Protein AF-T1BWV3-F1 (afdb_monomer_lite)

Secondary structure (DSSP, 8-state):
--HHHHHHHHHHHHHHHSHHHHHHHHHHHHHHHHHHHHHHTTTTT-HHHHHHHHHHHHHHHHHHHHHHHHHTT-HHHHHHHHHHHHHHHHHHHHHHH-TTHHHHHHTT-PPPHHHHHHHHT-

Structure (mmCIF, N/CA/C/O backbone):
data_AF-T1BWV3-F1
#
_entry.id   AF-T1BWV3-F1
#
loop_
_atom_site.group_PDB
_atom_site.id
_atom_site.type_symbol
_atom_site.label_atom_id
_atom_site.label_alt_id
_atom_site.label_comp_id
_atom_site.label_asym_id
_atom_site.label_entity_id
_atom_site.label_seq_id
_atom_site.pdbx_PDB_ins_code
_atom_site.Cartn_x
_atom_site.Cartn_y
_atom_site.Cartn_z
_atom_site.occupancy
_atom_site.B_iso_or_equiv
_atom_site.auth_seq_id
_atom_site.auth_comp_id
_atom_site.auth_asym_id
_atom_site.auth_atom_id
_atom_site.pdbx_PDB_model_num
ATOM 1 N N . MET A 1 1 ? 8.377 -16.219 -21.908 1.00 62.19 1 MET A N 1
ATOM 2 C CA . MET A 1 1 ? 8.623 -14.822 -21.504 1.00 62.19 1 MET A CA 1
ATOM 3 C C . MET A 1 1 ? 9.710 -14.865 -20.452 1.00 62.19 1 MET A C 1
ATOM 5 O O . MET A 1 1 ? 9.586 -15.665 -19.535 1.00 62.19 1 MET A O 1
ATOM 9 N N . ASP A 1 2 ? 10.791 -14.114 -20.633 1.00 86.06 2 ASP A N 1
ATOM 10 C CA . ASP A 1 2 ? 11.863 -14.039 -19.638 1.00 86.06 2 ASP A CA 1
ATOM 11 C C . ASP A 1 2 ? 11.580 -12.841 -18.725 1.00 86.06 2 ASP A C 1
ATOM 13 O O . ASP A 1 2 ? 11.846 -11.695 -19.093 1.00 86.06 2 ASP A O 1
ATOM 17 N N . LEU A 1 3 ? 10.951 -13.114 -17.578 1.00 85.50 3 LEU A N 1
ATOM 18 C CA . LEU A 1 3 ? 10.535 -12.090 -16.611 1.00 85.50 3 LEU A CA 1
ATOM 19 C C . LEU A 1 3 ? 11.737 -11.282 -16.108 1.00 85.50 3 LEU A C 1
ATOM 21 O O . LEU A 1 3 ? 11.653 -10.068 -15.942 1.00 85.50 3 LEU A O 1
ATOM 25 N N . TRP A 1 4 ? 12.885 -11.944 -15.936 1.00 88.81 4 TRP A N 1
ATOM 26 C CA . TRP A 1 4 ? 14.106 -11.297 -15.474 1.00 88.81 4 TRP A CA 1
ATOM 27 C C . TRP A 1 4 ? 14.630 -10.287 -16.493 1.00 88.81 4 TRP A C 1
ATOM 29 O O . TRP A 1 4 ? 15.019 -9.174 -16.129 1.00 88.81 4 TRP A O 1
ATOM 39 N N . LYS A 1 5 ? 14.582 -10.642 -17.782 1.00 93.88 5 LYS A N 1
ATOM 40 C CA . LYS A 1 5 ? 14.917 -9.710 -18.860 1.00 93.88 5 LYS A CA 1
ATOM 41 C C . LYS A 1 5 ? 13.958 -8.518 -18.898 1.00 93.88 5 LYS A C 1
ATOM 43 O O . LYS A 1 5 ? 14.429 -7.387 -18.921 1.00 93.88 5 LYS A O 1
ATOM 48 N N . ALA A 1 6 ? 12.644 -8.757 -18.845 1.00 94.38 6 ALA A N 1
ATOM 49 C CA . ALA A 1 6 ? 11.644 -7.684 -18.869 1.00 94.38 6 ALA A CA 1
ATOM 50 C C . ALA A 1 6 ? 11.864 -6.669 -17.735 1.00 94.38 6 ALA A C 1
ATOM 52 O O . ALA A 1 6 ? 11.947 -5.466 -17.985 1.00 94.38 6 ALA A O 1
ATOM 53 N N . ARG A 1 7 ? 12.076 -7.164 -16.510 1.00 95.62 7 ARG A N 1
ATOM 54 C CA . ARG A 1 7 ? 12.388 -6.333 -15.344 1.00 95.62 7 ARG A CA 1
ATOM 55 C C . ARG A 1 7 ? 13.685 -5.554 -15.510 1.00 95.62 7 ARG A C 1
ATOM 57 O O . ARG A 1 7 ? 13.727 -4.369 -15.185 1.00 95.62 7 ARG A O 1
ATOM 64 N N . THR A 1 8 ? 14.740 -6.207 -15.992 1.00 95.94 8 THR A N 1
ATOM 65 C CA . THR A 1 8 ? 16.050 -5.568 -16.184 1.00 95.94 8 THR A CA 1
ATOM 66 C C . THR A 1 8 ? 15.950 -4.422 -17.189 1.00 95.94 8 THR A C 1
ATOM 68 O O . THR A 1 8 ? 16.403 -3.313 -16.900 1.00 95.94 8 THR A O 1
ATOM 71 N N . ASP A 1 9 ? 15.289 -4.658 -18.324 1.00 96.12 9 ASP A N 1
ATOM 72 C CA . ASP A 1 9 ? 15.082 -3.652 -19.367 1.00 96.12 9 ASP A CA 1
ATOM 73 C C . ASP A 1 9 ? 14.227 -2.483 -18.838 1.00 96.12 9 ASP A C 1
ATOM 75 O O . ASP A 1 9 ? 14.571 -1.316 -19.044 1.00 96.12 9 ASP A O 1
ATOM 79 N N . ALA A 1 10 ? 13.158 -2.774 -18.085 1.00 95.31 10 ALA A N 1
ATOM 80 C CA . ALA A 1 10 ? 12.299 -1.759 -17.476 1.00 95.31 10 ALA A CA 1
ATOM 81 C C . ALA A 1 10 ? 13.048 -0.892 -16.451 1.00 95.31 10 ALA A C 1
ATOM 83 O O . ALA A 1 10 ? 12.953 0.334 -16.499 1.00 95.31 10 ALA A O 1
ATOM 84 N N . ILE A 1 11 ? 13.829 -1.497 -15.550 1.00 94.94 11 ILE A N 1
ATOM 85 C CA . ILE A 1 11 ? 14.636 -0.766 -14.560 1.00 94.94 11 ILE A CA 1
ATOM 86 C C . ILE A 1 11 ? 15.709 0.081 -15.255 1.00 94.94 11 ILE A C 1
ATOM 88 O O . ILE A 1 11 ? 15.900 1.247 -14.901 1.00 94.94 11 ILE A O 1
ATOM 92 N N . SER A 1 12 ? 16.385 -0.465 -16.271 1.00 96.44 12 SER A N 1
ATOM 93 C CA . SER A 1 12 ? 17.388 0.283 -17.033 1.00 96.44 12 SER A CA 1
ATOM 94 C C . SER A 1 12 ? 16.765 1.490 -17.734 1.00 96.44 12 SER A C 1
ATOM 96 O O . SER A 1 12 ? 17.329 2.578 -17.691 1.00 96.44 12 SER A O 1
ATOM 98 N N . TYR A 1 13 ? 15.586 1.327 -18.337 1.00 96.75 13 TYR A N 1
ATOM 99 C CA . TYR A 1 13 ? 14.862 2.432 -18.958 1.00 96.75 13 TYR A CA 1
ATOM 100 C C . TYR A 1 13 ? 14.443 3.485 -17.926 1.00 96.75 13 TYR A C 1
ATOM 102 O O . TYR A 1 13 ? 14.706 4.672 -18.106 1.00 96.75 13 TYR A O 1
ATOM 110 N N . LEU A 1 14 ? 13.822 3.065 -16.820 1.00 96.06 14 LEU A N 1
ATOM 111 C CA . LEU A 1 14 ? 13.312 3.978 -15.797 1.00 96.06 14 LEU A CA 1
ATOM 112 C C . LEU A 1 14 ? 14.427 4.775 -15.114 1.00 96.06 14 LEU A C 1
ATOM 114 O O . LEU A 1 14 ? 14.257 5.966 -14.868 1.00 96.06 14 LEU A O 1
ATOM 118 N N . SER A 1 15 ? 15.568 4.145 -14.840 1.00 93.25 15 SER A N 1
ATOM 119 C CA . SER A 1 15 ? 16.701 4.806 -14.182 1.00 93.25 15 SER A CA 1
ATOM 120 C C . SER A 1 15 ? 17.388 5.858 -15.058 1.00 93.25 15 SER A C 1
ATOM 122 O O . SER A 1 15 ? 17.955 6.803 -14.517 1.00 93.25 15 SER A O 1
ATOM 124 N N . VAL A 1 16 ? 17.306 5.740 -16.387 1.00 95.94 16 VAL A N 1
ATOM 125 C CA . VAL A 1 16 ? 17.878 6.718 -17.328 1.00 95.94 16 VAL A CA 1
ATOM 126 C C . VAL A 1 16 ? 16.847 7.777 -17.718 1.00 95.94 16 VAL A C 1
ATOM 128 O O . VAL A 1 16 ? 17.089 8.972 -17.574 1.00 95.94 16 VAL A O 1
ATOM 131 N N . GLU A 1 17 ? 15.671 7.351 -18.172 1.00 97.62 17 GLU A N 1
ATOM 132 C CA . GLU A 1 17 ? 14.685 8.229 -18.816 1.00 97.62 17 GLU A CA 1
ATOM 133 C C . GLU A 1 17 ? 13.683 8.842 -17.828 1.00 97.62 17 GLU A C 1
ATOM 135 O O . GLU A 1 17 ? 13.010 9.832 -18.136 1.00 97.62 17 GLU A O 1
ATOM 140 N N . ARG A 1 18 ? 13.530 8.235 -16.642 1.00 96.50 18 ARG A N 1
ATOM 141 C CA . ARG A 1 18 ? 12.486 8.564 -15.654 1.00 96.50 18 ARG A CA 1
ATOM 142 C C . ARG A 1 18 ? 13.007 8.589 -14.211 1.00 96.50 18 ARG A C 1
ATOM 144 O O . ARG A 1 18 ? 12.245 8.348 -13.275 1.00 96.50 18 ARG A O 1
ATOM 151 N N . ALA A 1 19 ? 14.287 8.913 -14.016 1.00 94.81 19 ALA A N 1
ATOM 152 C CA . ALA A 1 19 ? 14.948 8.878 -12.707 1.00 94.81 19 ALA A CA 1
ATOM 153 C C . ALA A 1 19 ? 14.212 9.696 -11.630 1.00 94.81 19 ALA A C 1
ATOM 155 O O . ALA A 1 19 ? 14.084 9.262 -10.488 1.00 94.81 19 ALA A O 1
ATOM 156 N N . VAL A 1 20 ? 13.675 10.864 -12.003 1.00 96.88 20 VAL A N 1
ATOM 157 C CA . VAL A 1 20 ? 12.902 11.721 -11.090 1.00 96.88 20 VAL A CA 1
ATOM 158 C C . VAL A 1 20 ? 11.618 11.023 -10.639 1.00 96.88 20 VAL A C 1
ATOM 160 O O . VAL A 1 20 ? 11.296 11.042 -9.457 1.00 96.88 20 VAL A O 1
ATOM 163 N N . GLN A 1 21 ? 10.893 10.377 -11.554 1.00 95.19 21 GLN A N 1
ATOM 164 C CA . GLN A 1 21 ? 9.667 9.648 -11.231 1.00 95.19 21 GLN A CA 1
ATOM 165 C C . GLN A 1 21 ? 9.951 8.429 -10.348 1.00 95.19 21 GLN A C 1
ATOM 167 O O . GLN A 1 21 ? 9.185 8.166 -9.424 1.00 95.19 21 GLN A O 1
ATOM 172 N N . VAL A 1 22 ? 11.057 7.717 -10.599 1.00 94.31 22 VAL A N 1
ATOM 173 C CA . VAL A 1 22 ? 11.514 6.619 -9.730 1.00 94.31 22 VAL A CA 1
ATOM 174 C C . VAL A 1 22 ? 11.774 7.142 -8.324 1.00 94.31 22 VAL A C 1
ATOM 176 O O . VAL A 1 22 ? 11.240 6.591 -7.366 1.00 94.31 22 VAL A O 1
ATOM 179 N N . LYS A 1 23 ? 12.509 8.252 -8.201 1.00 95.62 23 LYS A N 1
ATOM 180 C CA . LYS A 1 23 ? 12.812 8.842 -6.898 1.00 95.62 23 LYS A CA 1
ATOM 181 C C . LYS A 1 23 ? 11.549 9.266 -6.143 1.00 95.62 23 LYS A C 1
ATOM 183 O O . LYS A 1 23 ? 11.410 8.961 -4.966 1.00 95.62 23 LYS A O 1
ATOM 188 N N . VAL A 1 24 ? 10.594 9.894 -6.830 1.00 96.81 24 VAL A N 1
ATOM 189 C CA . VAL A 1 24 ? 9.293 10.250 -6.237 1.00 96.81 24 VAL A CA 1
ATOM 190 C C . VAL A 1 24 ? 8.554 9.010 -5.727 1.00 96.81 24 VAL A C 1
ATOM 192 O O . VAL A 1 24 ? 7.985 9.047 -4.641 1.00 96.81 24 VAL A O 1
ATOM 195 N N . LEU A 1 25 ? 8.565 7.906 -6.479 1.00 94.94 25 LEU A N 1
ATOM 196 C CA . LEU A 1 25 ? 7.918 6.664 -6.057 1.00 94.94 25 LEU A CA 1
ATOM 197 C C . LEU A 1 25 ? 8.581 6.067 -4.805 1.00 94.94 25 LEU A C 1
ATOM 199 O O . LEU A 1 25 ? 7.882 5.652 -3.882 1.00 94.94 25 LEU A O 1
ATOM 203 N N . GLU A 1 26 ? 9.914 6.044 -4.762 1.00 94.88 26 GLU A N 1
ATOM 204 C CA . GLU A 1 26 ? 10.680 5.609 -3.588 1.00 94.88 26 GLU A CA 1
ATOM 205 C C . GLU A 1 26 ? 10.352 6.462 -2.358 1.00 94.88 26 GLU A C 1
ATOM 207 O O . GLU A 1 26 ? 10.061 5.919 -1.291 1.00 94.88 26 GLU A O 1
ATOM 212 N N . ASP A 1 27 ? 10.325 7.786 -2.522 1.00 97.56 27 ASP A N 1
ATOM 213 C CA . ASP A 1 27 ? 10.022 8.729 -1.444 1.00 97.56 27 ASP A CA 1
ATOM 214 C C . ASP A 1 27 ? 8.580 8.557 -0.930 1.00 97.56 27 ASP A C 1
ATOM 216 O O . ASP A 1 27 ? 8.336 8.635 0.274 1.00 97.56 27 ASP A O 1
ATOM 220 N N . ILE A 1 28 ? 7.617 8.255 -1.812 1.00 96.62 28 ILE A N 1
ATOM 221 C CA . ILE A 1 28 ? 6.234 7.937 -1.421 1.00 96.62 28 ILE A CA 1
ATOM 222 C C . ILE A 1 28 ? 6.184 6.657 -0.581 1.00 96.62 28 ILE A C 1
ATOM 224 O O . ILE A 1 28 ? 5.531 6.641 0.463 1.00 96.62 28 ILE A O 1
ATOM 228 N N . PHE A 1 29 ? 6.865 5.585 -0.999 1.00 95.75 29 PHE A N 1
ATOM 229 C CA . PHE A 1 29 ? 6.887 4.349 -0.213 1.00 95.75 29 PHE A CA 1
ATOM 230 C C . PHE A 1 29 ? 7.562 4.544 1.144 1.00 95.75 29 PHE A C 1
ATOM 232 O O . PHE A 1 29 ? 7.065 4.017 2.138 1.00 95.75 29 PHE A O 1
ATOM 239 N N . GLN A 1 30 ? 8.625 5.347 1.199 1.00 97.44 30 GLN A N 1
ATOM 240 C CA . GLN A 1 30 ? 9.284 5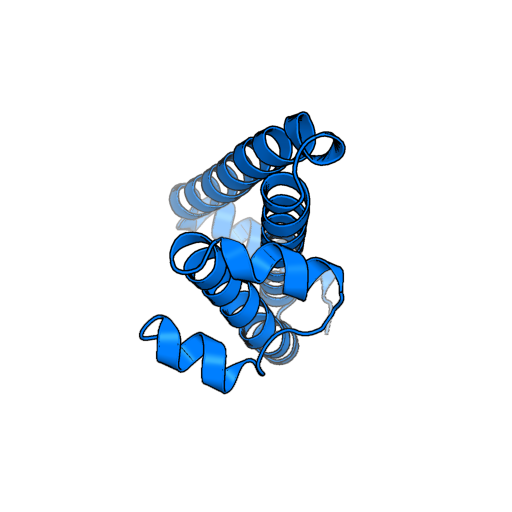.703 2.451 1.00 97.44 30 GLN A CA 1
ATOM 241 C C . GLN A 1 30 ? 8.371 6.529 3.368 1.00 97.44 30 GLN A C 1
ATOM 243 O O . GLN A 1 30 ? 8.331 6.295 4.574 1.00 97.44 30 GLN A O 1
ATOM 248 N N . ALA A 1 31 ? 7.604 7.475 2.821 1.00 98.06 31 ALA A N 1
ATOM 249 C CA . ALA A 1 31 ? 6.631 8.235 3.601 1.00 98.06 31 ALA A CA 1
ATOM 250 C C . ALA A 1 31 ? 5.542 7.323 4.190 1.00 98.06 31 ALA A C 1
ATOM 252 O O . ALA A 1 31 ? 5.165 7.480 5.350 1.00 98.06 31 ALA A O 1
ATOM 253 N N . ILE A 1 32 ?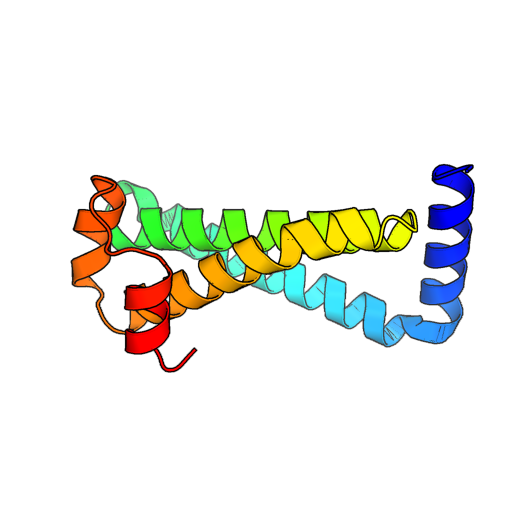 5.075 6.339 3.414 1.00 97.38 32 ILE A N 1
ATOM 254 C CA . ILE A 1 32 ? 4.121 5.333 3.894 1.00 97.38 32 ILE A CA 1
ATOM 255 C C . ILE A 1 32 ? 4.728 4.501 5.032 1.00 97.38 32 ILE A C 1
ATOM 257 O O . ILE A 1 32 ? 4.029 4.252 6.011 1.00 97.38 32 ILE A O 1
ATOM 261 N N . ASP A 1 33 ? 6.006 4.122 4.948 1.00 98.19 33 ASP A N 1
ATOM 262 C CA . ASP A 1 33 ? 6.696 3.398 6.027 1.00 98.19 33 ASP A CA 1
ATOM 263 C C . ASP A 1 33 ? 6.727 4.184 7.334 1.00 98.19 33 ASP A C 1
ATOM 265 O O . ASP A 1 33 ? 6.326 3.664 8.370 1.00 98.19 33 ASP A O 1
ATOM 269 N N . ILE A 1 34 ? 7.072 5.470 7.274 1.00 98.38 34 ILE A N 1
ATOM 270 C CA . ILE A 1 34 ? 7.054 6.345 8.454 1.00 98.38 34 ILE A CA 1
ATOM 271 C C . ILE A 1 34 ? 5.652 6.390 9.084 1.00 98.38 34 ILE A C 1
ATOM 273 O O . ILE A 1 34 ? 5.507 6.390 10.307 1.00 98.38 34 ILE A O 1
ATOM 277 N N . CYS A 1 35 ? 4.599 6.426 8.263 1.00 97.75 35 CYS A N 1
ATOM 278 C CA . CYS A 1 35 ? 3.225 6.391 8.758 1.00 97.75 35 CYS A CA 1
ATOM 279 C C . CYS A 1 35 ? 2.855 5.039 9.386 1.00 97.75 35 CYS A C 1
ATOM 281 O O . CYS A 1 35 ? 2.138 5.019 10.387 1.00 97.75 35 CYS A O 1
ATOM 283 N N . ILE A 1 36 ? 3.324 3.924 8.820 1.00 97.94 36 ILE A N 1
ATOM 284 C CA . ILE A 1 36 ? 3.118 2.583 9.384 1.00 97.94 36 ILE A CA 1
ATOM 285 C C . ILE A 1 36 ? 3.793 2.491 10.754 1.00 97.94 36 ILE A C 1
ATOM 287 O O . ILE A 1 36 ? 3.119 2.127 11.715 1.00 97.94 36 ILE A O 1
ATOM 291 N N . ASP A 1 37 ? 5.052 2.916 10.869 1.00 97.94 37 ASP A N 1
ATOM 292 C CA . ASP A 1 37 ? 5.800 2.921 12.133 1.00 97.94 37 ASP A CA 1
ATOM 293 C C . ASP A 1 37 ? 5.093 3.778 13.200 1.00 97.94 37 ASP A C 1
ATOM 295 O O . ASP A 1 37 ? 4.980 3.399 14.371 1.00 97.94 37 ASP A O 1
ATOM 299 N N . ALA A 1 38 ? 4.549 4.932 12.796 1.00 97.00 38 ALA A N 1
ATOM 300 C CA . ALA A 1 38 ? 3.794 5.804 13.690 1.00 97.00 38 ALA A CA 1
ATOM 301 C C . ALA A 1 38 ? 2.530 5.120 14.241 1.00 97.00 38 ALA A C 1
ATOM 303 O O . ALA A 1 38 ? 2.241 5.243 15.435 1.00 97.00 38 ALA A O 1
ATOM 304 N N . TYR A 1 39 ? 1.796 4.379 13.407 1.00 96.88 39 TYR A N 1
ATOM 305 C CA . TYR A 1 39 ? 0.648 3.583 13.846 1.00 96.88 39 TYR A CA 1
ATOM 306 C C . TYR A 1 39 ? 1.059 2.386 14.711 1.00 96.88 39 TYR A C 1
ATOM 308 O O . TYR A 1 39 ? 0.431 2.125 15.740 1.00 96.88 39 TYR A O 1
ATOM 316 N N . GLU A 1 40 ? 2.121 1.677 14.329 1.00 96.19 40 GLU A N 1
ATOM 317 C CA . GLU A 1 40 ? 2.634 0.519 15.060 1.00 96.19 40 GLU A CA 1
ATOM 318 C C . GLU A 1 40 ? 3.029 0.894 16.490 1.00 96.19 40 GLU A C 1
ATOM 320 O O . GLU A 1 40 ? 2.629 0.201 17.430 1.00 96.19 40 GLU A O 1
ATOM 325 N N . SER A 1 41 ? 3.698 2.040 16.673 1.00 96.25 41 SER A N 1
ATOM 326 C CA . SER A 1 41 ? 4.138 2.531 17.987 1.00 96.25 41 SER A CA 1
ATOM 327 C C . SER A 1 41 ? 3.009 2.715 19.012 1.00 96.25 41 SER A C 1
ATOM 329 O O . SER A 1 41 ? 3.272 2.731 20.211 1.00 96.25 41 SER A O 1
ATOM 331 N N . LYS A 1 42 ? 1.753 2.819 18.553 1.00 95.31 42 LYS A N 1
ATOM 332 C CA . LYS A 1 42 ? 0.545 3.000 19.380 1.00 95.31 42 LYS A CA 1
ATOM 333 C C . LYS A 1 42 ? -0.428 1.820 19.305 1.00 95.31 42 LYS A C 1
ATOM 335 O O . LYS A 1 42 ? -1.499 1.844 19.910 1.00 95.31 42 LYS A O 1
ATOM 340 N N . SER A 1 43 ? -0.083 0.773 18.559 1.00 89.94 43 SER A N 1
ATOM 341 C CA . SER A 1 43 ? -0.990 -0.337 18.238 1.00 89.94 43 SER A CA 1
ATOM 342 C C . SER A 1 43 ? -1.405 -1.193 19.444 1.00 89.94 43 SER A C 1
ATOM 344 O O . SER A 1 43 ? -2.432 -1.871 19.386 1.00 89.94 43 SER A O 1
ATOM 346 N N . GLY A 1 44 ? -0.632 -1.161 20.536 1.00 87.00 44 GLY A N 1
ATOM 347 C CA . GLY A 1 44 ? -0.949 -1.858 21.787 1.00 87.00 44 GLY A CA 1
ATOM 348 C C . GLY A 1 44 ? -1.943 -1.122 22.692 1.00 87.00 44 GLY A C 1
ATOM 349 O O . GLY A 1 44 ? -2.493 -1.736 23.602 1.00 87.00 44 GLY A O 1
ATOM 350 N N . GLU A 1 45 ? -2.178 0.167 22.448 1.00 85.62 45 GLU A N 1
ATOM 351 C CA . GLU A 1 45 ? -2.991 1.033 23.312 1.00 85.62 45 GLU A CA 1
ATOM 352 C C . GLU A 1 45 ? -4.390 1.276 22.737 1.00 85.62 45 GLU A C 1
ATOM 354 O O . GLU A 1 45 ? -5.358 1.406 23.484 1.00 85.62 45 GLU A O 1
ATOM 359 N N . GLU A 1 46 ? -4.510 1.315 21.408 1.00 87.12 46 GLU A N 1
ATOM 360 C CA . GLU A 1 46 ? -5.725 1.747 20.725 1.00 87.12 46 GLU A CA 1
ATOM 361 C C . GLU A 1 46 ? -6.003 0.900 19.474 1.00 87.12 46 GLU A C 1
ATOM 363 O O . GLU A 1 46 ? -5.142 0.726 18.602 1.00 87.12 46 GLU A O 1
ATOM 368 N N . ALA A 1 47 ? -7.246 0.422 19.340 1.00 91.50 47 ALA A N 1
ATOM 369 C CA . ALA A 1 47 ? -7.684 -0.338 18.171 1.00 91.50 47 ALA A CA 1
ATOM 370 C C . ALA A 1 47 ? -7.517 0.463 16.869 1.00 91.50 47 ALA A C 1
ATOM 372 O O . ALA A 1 47 ? -7.125 -0.112 15.854 1.00 91.50 47 ALA A O 1
ATOM 373 N N . TYR A 1 48 ? -7.731 1.784 16.904 1.00 94.94 48 TYR A N 1
ATOM 374 C CA . TYR A 1 48 ? -7.589 2.668 15.742 1.00 94.94 48 TYR A CA 1
ATOM 375 C C . TYR A 1 48 ? -6.186 2.608 15.165 1.00 94.94 48 TYR A C 1
ATOM 377 O O . TYR A 1 48 ? -6.018 2.375 13.967 1.00 94.94 48 TYR A O 1
ATOM 385 N N . SER A 1 49 ? -5.180 2.746 16.027 1.00 95.62 49 SER A N 1
ATOM 386 C CA . SER A 1 49 ? -3.786 2.716 15.609 1.00 95.62 49 SER A CA 1
ATOM 387 C C . SER A 1 49 ? -3.416 1.361 15.001 1.00 95.62 49 SER A C 1
ATOM 389 O O . SER A 1 49 ? -2.834 1.301 13.919 1.00 95.62 49 SER A O 1
ATOM 391 N N . ARG A 1 50 ? -3.859 0.260 15.619 1.00 95.38 50 ARG A N 1
ATOM 392 C CA . ARG A 1 50 ? -3.651 -1.096 15.090 1.00 95.38 50 ARG A CA 1
ATOM 393 C C . ARG A 1 50 ? -4.328 -1.317 13.733 1.00 95.38 50 ARG A C 1
ATOM 395 O O . ARG A 1 50 ? -3.688 -1.793 12.798 1.00 95.38 50 ARG A O 1
ATOM 402 N N . ILE A 1 51 ? -5.618 -1.006 13.615 1.00 96.56 51 ILE A N 1
ATOM 403 C CA . ILE A 1 51 ? -6.408 -1.272 12.404 1.00 96.56 51 ILE A CA 1
ATOM 404 C C . ILE A 1 51 ? -5.960 -0.378 11.250 1.00 96.56 51 ILE A C 1
ATOM 406 O O . ILE A 1 51 ? -5.750 -0.885 10.146 1.00 96.56 51 ILE A O 1
ATOM 410 N N . CYS A 1 52 ? -5.759 0.920 11.483 1.00 97.19 52 CYS A N 1
ATOM 411 C CA . CYS A 1 52 ? -5.264 1.830 10.452 1.00 97.19 52 CYS A CA 1
ATOM 412 C C . CYS A 1 52 ? -3.845 1.452 10.009 1.00 97.19 52 CYS A C 1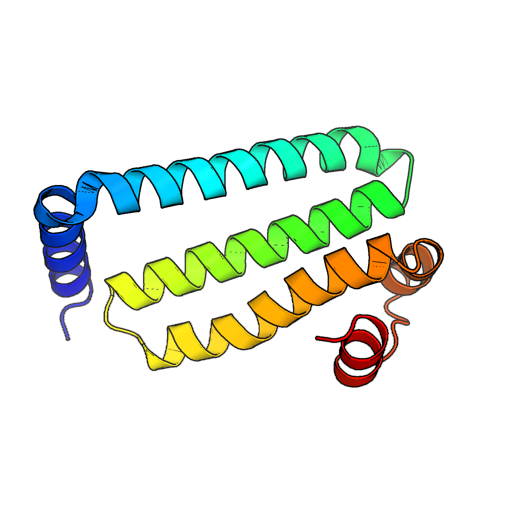
ATOM 414 O O . CYS A 1 52 ? -3.588 1.407 8.806 1.00 97.19 52 CYS A O 1
ATOM 416 N N . GLY A 1 53 ? -2.960 1.086 10.944 1.00 96.81 53 GLY A N 1
ATOM 417 C CA . GLY A 1 53 ? -1.615 0.597 10.631 1.00 96.81 53 GLY A CA 1
ATOM 418 C C . GLY A 1 53 ? -1.633 -0.650 9.743 1.00 96.81 53 GLY A C 1
ATOM 419 O O . GLY A 1 53 ? -1.007 -0.666 8.685 1.00 96.81 53 GLY A O 1
ATOM 420 N N . LEU A 1 54 ? -2.423 -1.668 10.103 1.00 96.44 54 LEU A N 1
ATOM 421 C CA . LEU A 1 54 ? -2.579 -2.885 9.294 1.00 96.44 54 LEU A CA 1
ATOM 422 C C . LEU A 1 54 ? -3.195 -2.605 7.915 1.00 96.44 54 LEU A C 1
ATOM 424 O O . LEU A 1 54 ? -2.787 -3.205 6.918 1.00 96.44 54 LEU A O 1
ATOM 428 N N . THR A 1 55 ? -4.174 -1.704 7.854 1.00 97.19 55 THR A N 1
ATOM 429 C CA . THR A 1 55 ? -4.839 -1.288 6.609 1.00 97.19 55 THR A CA 1
ATOM 430 C C . THR A 1 55 ? -3.841 -0.601 5.676 1.00 97.19 55 THR A C 1
ATOM 432 O O . THR A 1 55 ? -3.744 -0.967 4.504 1.00 97.19 55 THR A O 1
ATOM 435 N N . LEU A 1 56 ? -3.038 0.329 6.203 1.00 97.69 56 LEU A N 1
ATOM 436 C CA . LEU A 1 56 ? -2.001 1.033 5.451 1.00 97.69 56 LEU A CA 1
ATOM 437 C C . LEU A 1 56 ? -0.886 0.089 4.988 1.00 97.69 56 LEU A C 1
ATOM 439 O O . LEU A 1 56 ? -0.497 0.136 3.822 1.00 97.69 56 LEU A O 1
ATOM 443 N N . LEU A 1 57 ? -0.429 -0.819 5.855 1.00 97.75 57 LEU A N 1
ATOM 444 C CA . LEU A 1 57 ? 0.573 -1.833 5.524 1.00 97.75 57 LEU A CA 1
ATOM 445 C C . LEU A 1 57 ? 0.113 -2.734 4.368 1.00 97.75 57 LEU A C 1
ATOM 447 O O . LEU A 1 57 ? 0.858 -2.967 3.414 1.00 97.75 57 LEU A O 1
ATOM 451 N N . LYS A 1 58 ? -1.136 -3.210 4.411 1.00 97.38 58 LYS A N 1
ATOM 452 C CA . LYS A 1 58 ? -1.725 -4.009 3.325 1.00 97.38 58 LYS A CA 1
ATOM 453 C C . LYS A 1 58 ? -1.828 -3.211 2.026 1.00 97.38 58 LYS A C 1
ATOM 455 O O . LYS A 1 58 ? -1.431 -3.723 0.980 1.00 97.38 58 LYS A O 1
ATOM 460 N N . GLY A 1 59 ? -2.284 -1.959 2.095 1.00 97.31 59 GLY A N 1
ATOM 461 C CA . GLY A 1 59 ? -2.295 -1.044 0.951 1.00 97.31 59 GLY A CA 1
ATOM 462 C C . GLY A 1 59 ? -0.902 -0.875 0.336 1.00 97.31 59 GLY A C 1
ATOM 463 O O . GLY A 1 59 ? -0.729 -1.071 -0.866 1.00 97.31 59 GLY A O 1
ATOM 464 N N . LYS A 1 60 ? 0.125 -0.622 1.159 1.00 97.25 60 LYS A N 1
ATOM 465 C CA . LYS A 1 60 ? 1.521 -0.523 0.709 1.00 97.25 60 LYS A CA 1
ATOM 466 C C . LYS A 1 60 ? 1.963 -1.782 -0.036 1.00 97.25 60 LYS A C 1
ATOM 468 O O . LYS A 1 60 ? 2.482 -1.686 -1.145 1.00 97.25 60 LYS A O 1
ATOM 473 N N . HIS A 1 61 ? 1.745 -2.962 0.546 1.00 97.75 61 HIS A N 1
ATOM 474 C CA . HIS A 1 61 ? 2.161 -4.225 -0.065 1.00 97.75 61 HIS A CA 1
ATOM 475 C C . HIS A 1 61 ? 1.462 -4.507 -1.395 1.00 97.75 61 HIS A C 1
ATOM 477 O O . HIS A 1 61 ? 2.107 -5.007 -2.315 1.00 97.75 61 HIS A O 1
ATOM 483 N N . LEU A 1 62 ? 0.184 -4.150 -1.531 1.00 97.94 62 LEU A N 1
ATOM 484 C CA . LEU A 1 62 ? -0.528 -4.258 -2.804 1.00 97.94 62 LEU A CA 1
ATOM 485 C C . LEU A 1 62 ? 0.044 -3.301 -3.855 1.00 97.94 62 LEU A C 1
ATOM 487 O O . LEU A 1 62 ? 0.253 -3.718 -4.991 1.00 97.94 62 LEU A O 1
ATOM 491 N N . GLY A 1 63 ? 0.368 -2.061 -3.475 1.00 96.31 63 GLY A N 1
ATOM 492 C CA . GLY A 1 63 ? 1.008 -1.089 -4.367 1.00 96.31 63 GLY A CA 1
ATOM 493 C C . GLY A 1 63 ? 2.400 -1.533 -4.833 1.00 96.31 63 GLY A C 1
ATOM 494 O O . GLY A 1 63 ? 2.692 -1.508 -6.028 1.00 96.31 63 GLY A O 1
ATOM 495 N N . VAL A 1 64 ? 3.241 -2.017 -3.911 1.00 96.69 64 VAL A N 1
ATOM 496 C CA . VAL A 1 64 ? 4.563 -2.587 -4.234 1.00 96.69 64 VAL A CA 1
ATOM 497 C C . VAL A 1 64 ? 4.421 -3.827 -5.117 1.00 96.69 64 VAL A C 1
ATOM 499 O O . VAL A 1 64 ? 5.147 -3.970 -6.099 1.00 96.69 64 VAL A O 1
ATOM 502 N N . GLY A 1 65 ? 3.472 -4.712 -4.801 1.00 97.12 65 GLY A N 1
ATOM 503 C CA . GLY A 1 65 ? 3.181 -5.902 -5.596 1.00 97.12 65 GLY A CA 1
ATOM 504 C C . GLY A 1 65 ? 2.759 -5.552 -7.022 1.00 97.12 65 GLY A C 1
ATOM 505 O O . GLY A 1 65 ? 3.315 -6.098 -7.972 1.00 97.12 65 GLY A O 1
ATOM 506 N N . ALA A 1 66 ? 1.844 -4.593 -7.183 1.00 97.12 66 ALA A N 1
ATOM 507 C CA . ALA A 1 66 ? 1.395 -4.123 -8.490 1.00 97.12 66 ALA A CA 1
ATOM 508 C C . ALA A 1 66 ? 2.554 -3.517 -9.291 1.00 97.12 66 ALA A C 1
ATOM 510 O O . ALA A 1 66 ? 2.749 -3.879 -10.448 1.00 97.12 66 ALA A O 1
ATOM 511 N N . PHE A 1 67 ? 3.370 -2.661 -8.668 1.00 95.38 67 PHE A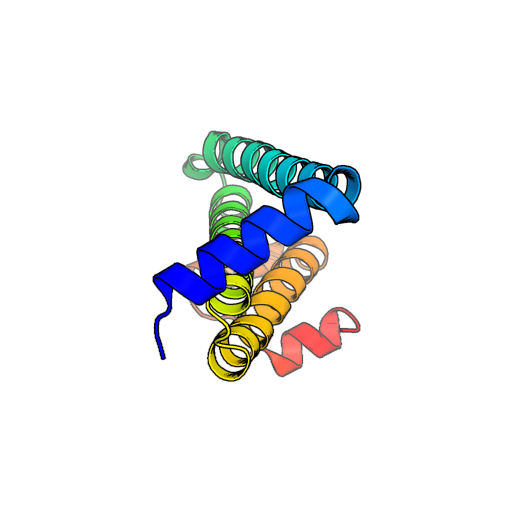 N 1
ATOM 512 C CA . PHE A 1 67 ? 4.554 -2.092 -9.313 1.00 95.38 67 PHE A CA 1
ATOM 513 C C . PHE A 1 67 ? 5.548 -3.178 -9.750 1.00 95.38 67 PHE A C 1
ATOM 515 O O . PHE A 1 67 ? 6.034 -3.156 -10.878 1.00 95.38 67 PHE A O 1
ATOM 522 N N . SER A 1 68 ? 5.794 -4.172 -8.895 1.00 95.81 68 SER A N 1
ATOM 523 C CA . SER A 1 68 ? 6.677 -5.300 -9.197 1.00 95.81 68 SER A CA 1
ATOM 524 C C . SER A 1 68 ? 6.193 -6.109 -10.406 1.00 95.81 68 SER A C 1
ATOM 526 O O . SER A 1 68 ? 6.979 -6.383 -11.309 1.00 95.81 68 SER A O 1
ATOM 528 N N . LEU A 1 69 ? 4.896 -6.426 -10.466 1.00 96.75 69 LEU A N 1
ATOM 529 C CA . LEU A 1 69 ? 4.290 -7.148 -11.589 1.00 96.75 69 LEU A CA 1
ATOM 530 C C . LEU A 1 69 ? 4.333 -6.333 -12.889 1.00 96.75 69 LEU A C 1
ATOM 532 O O . LEU A 1 69 ? 4.577 -6.889 -13.957 1.00 96.75 69 LEU A O 1
ATOM 536 N N . ILE A 1 70 ? 4.163 -5.009 -12.810 1.00 95.19 70 ILE A N 1
ATOM 537 C CA . ILE A 1 70 ? 4.304 -4.115 -13.969 1.00 95.19 70 ILE A CA 1
ATOM 538 C C . ILE A 1 70 ? 5.726 -4.178 -14.535 1.00 95.19 70 ILE A C 1
ATOM 540 O O . ILE A 1 70 ? 5.881 -4.276 -15.752 1.00 95.19 70 ILE A O 1
ATOM 544 N N . LEU A 1 71 ? 6.755 -4.170 -13.679 1.00 95.12 71 LEU A N 1
ATOM 545 C CA . LEU A 1 71 ? 8.150 -4.305 -14.120 1.00 95.12 71 LEU A CA 1
ATOM 546 C C . LEU A 1 71 ? 8.412 -5.647 -14.818 1.00 95.12 71 LEU A C 1
ATOM 548 O O . LEU A 1 71 ? 9.206 -5.700 -15.751 1.00 95.12 71 LEU A O 1
ATOM 552 N N . ASP A 1 72 ? 7.718 -6.708 -14.409 1.00 96.44 72 ASP A N 1
ATOM 553 C CA . ASP A 1 72 ? 7.817 -8.035 -15.025 1.00 96.44 72 ASP A CA 1
ATOM 554 C C . ASP A 1 72 ? 7.014 -8.173 -16.335 1.00 96.44 72 ASP A C 1
ATOM 556 O O . ASP A 1 72 ? 7.073 -9.214 -16.991 1.00 96.44 72 ASP A O 1
ATOM 560 N N . GLY A 1 73 ? 6.256 -7.144 -16.735 1.00 94.50 73 GLY A N 1
ATOM 561 C CA . GLY A 1 73 ? 5.366 -7.188 -17.901 1.00 94.50 73 GLY A CA 1
ATOM 562 C C . GLY A 1 73 ? 4.029 -7.903 -17.652 1.00 94.50 73 GLY A C 1
ATOM 563 O O . GLY A 1 73 ? 3.327 -8.238 -18.607 1.00 94.50 73 GLY A O 1
ATOM 564 N N . LEU A 1 74 ? 3.654 -8.118 -16.388 1.00 95.75 74 LEU A N 1
ATOM 565 C CA . LEU A 1 74 ? 2.449 -8.830 -15.944 1.00 95.75 74 LEU A CA 1
ATOM 566 C C . LEU A 1 74 ? 1.305 -7.853 -15.633 1.00 95.75 74 LEU A C 1
ATOM 568 O O . LEU A 1 74 ? 0.876 -7.669 -14.491 1.00 95.75 74 LEU A O 1
ATOM 572 N N . ALA A 1 75 ? 0.832 -7.157 -16.669 1.00 92.19 75 ALA A N 1
ATOM 573 C CA . ALA A 1 75 ? -0.146 -6.079 -16.518 1.00 92.19 75 ALA A CA 1
ATOM 574 C C . ALA A 1 75 ? -1.526 -6.555 -16.018 1.00 92.19 75 ALA A C 1
ATOM 576 O O . ALA A 1 75 ? -2.207 -5.808 -15.315 1.00 92.19 75 ALA A O 1
ATOM 577 N N . GLN A 1 76 ? -1.952 -7.776 -16.362 1.00 95.31 76 GLN A N 1
ATOM 578 C CA . GLN A 1 76 ? -3.252 -8.308 -15.931 1.00 95.31 76 GLN A CA 1
ATOM 579 C C . GLN A 1 76 ? -3.251 -8.620 -14.433 1.00 95.31 76 GLN A C 1
ATOM 581 O O . GLN A 1 76 ? -4.164 -8.229 -13.706 1.00 95.31 76 GLN A O 1
ATOM 586 N N . GLU A 1 77 ? -2.189 -9.264 -13.963 1.00 96.19 77 GLU A N 1
ATOM 587 C CA . GLU A 1 77 ? -1.966 -9.610 -12.567 1.00 96.19 77 GLU A CA 1
ATOM 588 C C . GLU A 1 77 ? -1.780 -8.348 -11.722 1.00 96.19 77 GLU A C 1
ATOM 590 O O . GLU A 1 77 ? -2.369 -8.232 -10.649 1.00 96.19 77 GLU A O 1
ATOM 595 N N . ALA A 1 78 ? -1.036 -7.359 -12.231 1.00 96.75 78 ALA A N 1
ATOM 596 C CA . ALA A 1 78 ? -0.936 -6.052 -11.591 1.00 96.75 78 ALA A CA 1
ATOM 597 C C . ALA A 1 78 ? -2.311 -5.379 -11.460 1.00 96.75 78 ALA A C 1
ATOM 599 O O . ALA A 1 78 ? -2.657 -4.879 -10.390 1.00 96.75 78 ALA A O 1
ATOM 600 N N . GLY A 1 79 ? -3.125 -5.416 -12.521 1.00 96.19 79 GLY A N 1
ATOM 601 C CA . GLY A 1 79 ? -4.492 -4.895 -12.515 1.00 96.19 79 GLY A CA 1
ATOM 602 C C . GLY A 1 79 ? -5.387 -5.568 -11.471 1.00 96.19 79 GLY A C 1
ATOM 603 O O . GLY A 1 79 ? -6.173 -4.888 -10.810 1.00 96.19 79 GLY A O 1
ATOM 604 N N . ALA A 1 80 ? -5.221 -6.874 -11.250 1.00 96.81 80 ALA A N 1
ATOM 605 C CA . ALA A 1 80 ? -5.944 -7.601 -10.208 1.00 96.81 80 ALA A CA 1
ATOM 606 C C . ALA A 1 80 ? -5.601 -7.112 -8.787 1.00 96.81 80 ALA A C 1
ATOM 608 O O . ALA A 1 80 ? -6.459 -7.167 -7.908 1.00 96.81 80 ALA A O 1
ATOM 609 N N . LEU A 1 81 ? -4.389 -6.586 -8.561 1.00 97.50 81 LEU A N 1
ATOM 610 C CA . LEU A 1 81 ? -3.991 -5.987 -7.280 1.00 97.50 81 LEU A CA 1
ATOM 611 C C . LEU A 1 81 ? -4.487 -4.545 -7.097 1.00 97.50 81 LEU A C 1
ATOM 613 O O . LEU A 1 81 ? -4.602 -4.085 -5.961 1.00 97.50 81 LEU A O 1
ATOM 617 N N . LEU A 1 82 ? -4.817 -3.830 -8.178 1.00 94.75 82 LEU A N 1
ATOM 618 C CA . LEU A 1 82 ? -5.269 -2.438 -8.085 1.00 94.75 82 LEU A CA 1
ATOM 619 C C . LEU A 1 82 ? -6.630 -2.307 -7.401 1.00 94.75 82 LEU A C 1
ATOM 621 O O . LEU A 1 82 ? -6.834 -1.373 -6.631 1.00 94.75 82 LEU A O 1
ATOM 625 N N . ARG A 1 83 ? -7.559 -3.241 -7.637 1.00 92.69 83 ARG A N 1
ATOM 626 C CA . ARG A 1 83 ? -8.874 -3.205 -6.981 1.00 92.69 83 ARG A CA 1
ATOM 627 C C . ARG A 1 83 ? -8.773 -3.304 -5.450 1.00 92.69 83 ARG A C 1
ATOM 629 O O . ARG A 1 83 ? -9.267 -2.391 -4.793 1.00 92.69 83 ARG A O 1
ATOM 636 N N . PRO A 1 84 ? -8.130 -4.331 -4.863 1.00 95.06 84 PRO A N 1
ATOM 637 C CA . PRO A 1 84 ? -7.966 -4.390 -3.415 1.00 95.06 84 PRO A CA 1
ATOM 638 C C . PRO A 1 84 ? -7.104 -3.236 -2.893 1.00 95.06 84 PRO A C 1
ATOM 640 O O . PRO A 1 84 ? -7.371 -2.742 -1.804 1.00 95.06 84 PRO A O 1
ATOM 643 N N . PHE A 1 85 ? -6.113 -2.755 -3.657 1.00 95.94 85 PHE A N 1
ATOM 644 C CA . PHE A 1 85 ? -5.342 -1.567 -3.274 1.00 95.94 85 PHE A CA 1
ATOM 645 C C . PHE A 1 85 ? -6.253 -0.353 -3.049 1.00 95.94 85 PHE A C 1
ATOM 647 O O . PHE A 1 85 ? -6.192 0.266 -1.987 1.00 95.94 85 PHE A O 1
ATOM 654 N N . ILE A 1 86 ? -7.136 -0.064 -4.010 1.00 93.50 86 ILE A N 1
ATOM 655 C CA . ILE A 1 86 ? -8.116 1.024 -3.919 1.00 93.50 86 ILE A CA 1
ATOM 656 C C . ILE A 1 86 ? -9.018 0.830 -2.694 1.00 93.50 86 ILE A C 1
ATOM 658 O O . ILE A 1 86 ? -9.149 1.747 -1.887 1.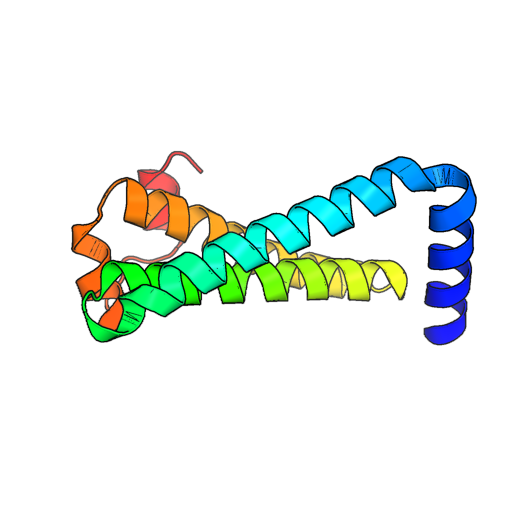00 93.50 86 ILE A O 1
ATOM 662 N N . GLU A 1 87 ? -9.541 -0.377 -2.476 1.00 94.50 87 GLU A N 1
ATOM 663 C CA . GLU A 1 87 ? -10.406 -0.668 -1.323 1.00 94.50 87 GLU A CA 1
ATOM 664 C C . GLU A 1 87 ? -9.703 -0.433 0.027 1.00 94.50 87 GLU A C 1
ATOM 666 O O . GLU A 1 87 ? -10.322 0.054 0.974 1.00 94.50 87 GLU A O 1
ATOM 671 N N . TYR A 1 88 ? -8.400 -0.721 0.137 1.00 95.62 88 TYR A N 1
ATOM 672 C CA . TYR A 1 88 ? -7.625 -0.397 1.342 1.00 95.62 88 TYR A CA 1
ATOM 673 C C . TYR A 1 88 ? -7.410 1.115 1.516 1.00 95.62 88 TYR A C 1
ATOM 675 O O . TYR A 1 88 ? -7.432 1.606 2.645 1.00 95.62 88 TYR A O 1
ATOM 683 N N . THR A 1 89 ? -7.254 1.878 0.430 1.00 91.75 89 THR A N 1
ATOM 684 C CA . THR A 1 89 ? -7.182 3.350 0.513 1.00 91.75 89 THR A CA 1
ATOM 685 C C . THR A 1 89 ? -8.527 3.987 0.883 1.00 91.75 89 THR A C 1
ATOM 687 O O . THR A 1 89 ? -8.575 4.914 1.699 1.00 91.75 89 THR A O 1
ATOM 690 N N . GLU A 1 90 ? -9.631 3.447 0.362 1.00 94.50 90 GLU A N 1
ATOM 691 C CA . GLU A 1 90 ? -10.996 3.829 0.737 1.00 94.50 90 GLU A CA 1
ATOM 692 C C . GLU A 1 90 ? -11.252 3.518 2.215 1.00 94.50 90 GLU A C 1
ATOM 694 O O . GLU A 1 90 ? -11.794 4.358 2.928 1.00 94.50 90 GLU A O 1
ATOM 699 N N . LEU A 1 91 ? -10.788 2.364 2.716 1.00 95.50 91 LEU A N 1
ATOM 700 C CA . LEU A 1 91 ? -10.892 1.995 4.132 1.00 95.50 91 LEU A CA 1
ATOM 701 C C . LEU A 1 91 ? -10.192 2.990 5.062 1.00 95.50 91 LEU A C 1
ATOM 703 O O . LEU A 1 91 ? -10.767 3.369 6.078 1.00 95.50 91 LEU A O 1
ATOM 707 N N . LEU A 1 92 ? -8.992 3.464 4.717 1.00 95.12 92 LEU A N 1
ATOM 708 C CA . LEU A 1 92 ? -8.316 4.503 5.507 1.00 95.12 92 LEU A CA 1
ATOM 709 C C . LEU A 1 92 ? -9.138 5.799 5.558 1.00 95.12 92 LEU A C 1
ATOM 711 O O . LEU A 1 92 ? -9.267 6.424 6.612 1.00 95.12 92 LEU A O 1
ATOM 715 N N . THR A 1 93 ? -9.747 6.186 4.435 1.00 95.00 93 THR A N 1
ATOM 716 C CA . THR A 1 93 ? -10.646 7.350 4.375 1.00 95.00 93 THR A CA 1
ATOM 717 C C . THR A 1 93 ? -11.924 7.115 5.180 1.00 95.00 93 THR A C 1
ATOM 719 O O . THR A 1 93 ? -12.414 8.029 5.850 1.00 95.00 93 THR A O 1
ATOM 722 N N . TYR A 1 94 ? -12.433 5.885 5.157 1.00 96.25 94 TYR A N 1
ATOM 723 C CA . TYR A 1 94 ? -13.619 5.465 5.885 1.00 96.25 94 TYR A CA 1
ATOM 724 C C . TYR A 1 94 ? -13.389 5.543 7.391 1.00 96.25 94 TYR A C 1
ATOM 726 O O . TYR A 1 94 ? -14.152 6.221 8.066 1.00 96.25 94 TYR A O 1
ATOM 734 N N . PHE A 1 95 ? -12.296 4.979 7.912 1.00 95.94 95 PHE A N 1
ATOM 735 C CA . PHE A 1 95 ? -11.956 5.070 9.338 1.00 95.94 95 PHE A CA 1
ATOM 736 C C . PHE A 1 95 ? -11.652 6.495 9.788 1.00 95.94 95 PHE A C 1
ATOM 738 O O . PHE A 1 95 ? -11.976 6.868 10.909 1.00 95.94 95 PHE A O 1
ATOM 745 N N . ARG A 1 96 ? -11.088 7.332 8.913 1.00 94.62 96 ARG A N 1
ATOM 746 C CA . ARG A 1 96 ? -10.920 8.759 9.213 1.00 94.62 96 ARG A CA 1
ATOM 747 C C . ARG A 1 96 ? -12.264 9.480 9.372 1.00 94.62 96 ARG A C 1
ATOM 749 O O . ARG A 1 96 ? -12.360 10.408 10.168 1.00 94.62 96 ARG A O 1
ATOM 756 N N . THR A 1 97 ? -13.270 9.093 8.587 1.00 95.38 97 THR A N 1
ATOM 757 C CA . THR A 1 97 ? -14.607 9.717 8.588 1.00 95.38 97 THR A CA 1
ATOM 758 C C . THR A 1 97 ? -15.516 9.144 9.678 1.00 95.38 97 THR A C 1
ATOM 760 O O . THR A 1 97 ? -16.274 9.891 10.288 1.00 95.38 97 THR A O 1
ATOM 763 N N . PHE A 1 98 ? -15.403 7.840 9.939 1.00 95.19 98 PHE A N 1
ATOM 764 C CA . PHE A 1 98 ? -16.181 7.066 10.908 1.00 95.19 98 PHE A CA 1
ATOM 765 C C . PHE A 1 98 ? -15.234 6.272 11.831 1.00 95.19 98 PHE A C 1
ATOM 767 O O . PHE A 1 98 ? -15.080 5.055 11.659 1.00 95.19 98 PHE A O 1
ATOM 774 N N . PRO A 1 99 ? -14.532 6.931 12.774 1.00 93.88 99 PRO A N 1
ATOM 775 C CA . PRO A 1 99 ? -13.522 6.283 13.615 1.00 93.88 99 PRO A CA 1
ATOM 776 C C . PRO A 1 99 ? -14.059 5.117 14.448 1.00 93.88 99 PRO A C 1
ATOM 778 O O . PRO A 1 99 ? -13.343 4.148 14.672 1.00 93.88 99 PRO A O 1
ATOM 781 N N . GLU A 1 100 ? -15.330 5.158 14.844 1.00 93.06 100 GLU A N 1
ATOM 782 C CA . GLU A 1 100 ? -16.014 4.096 15.586 1.00 93.06 100 GLU A CA 1
ATOM 783 C C . GLU A 1 100 ? -16.106 2.770 14.812 1.00 93.06 100 GLU A C 1
ATOM 785 O O . GLU A 1 100 ? -16.284 1.703 15.398 1.00 93.06 100 GLU A O 1
ATOM 790 N N . MET A 1 101 ? -15.962 2.806 13.484 1.00 94.88 101 MET A N 1
ATOM 791 C CA . MET A 1 101 ? -16.017 1.604 12.648 1.00 94.88 101 MET A CA 1
ATOM 792 C C . MET A 1 101 ? -14.744 0.759 12.734 1.00 94.88 101 MET A C 1
ATOM 794 O O . MET A 1 101 ? -14.734 -0.381 12.271 1.00 94.88 101 MET A O 1
ATOM 798 N N . VAL A 1 102 ? -13.683 1.279 13.348 1.00 94.31 102 VAL A N 1
ATOM 799 C CA . VAL A 1 102 ? -12.464 0.523 13.648 1.00 94.31 102 VAL A CA 1
ATOM 800 C C . VAL A 1 102 ? -12.739 -0.666 14.562 1.00 94.31 102 VAL A C 1
ATOM 802 O O . VAL A 1 102 ? -12.180 -1.737 14.334 1.00 94.31 102 VAL A O 1
ATOM 805 N N . ASP A 1 103 ? -13.595 -0.510 15.571 1.00 92.94 103 ASP A N 1
ATOM 806 C CA . ASP A 1 103 ? -13.890 -1.603 16.502 1.00 92.94 103 ASP A CA 1
ATOM 807 C C . ASP A 1 103 ? -14.612 -2.737 15.769 1.00 92.94 103 ASP A C 1
ATOM 809 O O . ASP A 1 103 ? -14.219 -3.899 15.854 1.00 92.94 103 ASP A O 1
ATOM 813 N N . LYS A 1 104 ? -15.561 -2.388 14.893 1.00 93.12 104 LYS A N 1
ATOM 814 C CA . LYS A 1 104 ? -16.204 -3.360 13.997 1.00 93.12 104 LYS A CA 1
ATOM 815 C C . LYS A 1 104 ? -15.221 -4.015 13.031 1.00 93.12 104 LYS A C 1
ATOM 817 O O . LYS A 1 104 ? -15.360 -5.191 12.711 1.00 93.12 104 LYS A O 1
ATOM 822 N N . ALA A 1 105 ? -14.216 -3.277 12.561 1.00 92.44 105 ALA A N 1
ATOM 823 C CA . ALA A 1 105 ? -13.150 -3.834 11.735 1.00 92.44 105 ALA A CA 1
ATOM 824 C C . ALA A 1 105 ? -12.309 -4.866 12.491 1.00 92.44 105 ALA A C 1
ATOM 826 O O . ALA A 1 105 ? -11.937 -5.881 11.904 1.00 92.44 105 ALA A O 1
ATOM 827 N N . ALA A 1 106 ? -12.037 -4.635 13.778 1.00 89.69 106 ALA A N 1
ATOM 828 C CA . ALA A 1 106 ? -11.343 -5.600 14.625 1.00 89.69 106 ALA A CA 1
ATOM 829 C C . ALA A 1 106 ? -12.139 -6.908 14.780 1.00 89.69 106 ALA A C 1
ATOM 831 O O . ALA A 1 106 ? -11.535 -7.980 14.810 1.00 89.69 106 ALA A O 1
ATOM 832 N N . ASP A 1 107 ? -13.470 -6.817 14.774 1.00 91.88 107 ASP A N 1
ATOM 833 C CA . ASP A 1 107 ? -14.387 -7.959 14.867 1.00 91.88 107 ASP A CA 1
ATOM 834 C C . ASP A 1 107 ? -14.758 -8.580 13.503 1.00 91.88 107 ASP A C 1
ATOM 836 O O . ASP A 1 107 ? -15.530 -9.535 13.441 1.00 91.88 107 ASP A O 1
ATOM 840 N N . ASN A 1 108 ? -14.185 -8.084 12.397 1.00 87.69 108 ASN A N 1
ATOM 841 C CA . ASN A 1 108 ? -14.536 -8.453 11.016 1.00 87.69 108 ASN A CA 1
ATOM 842 C C . ASN A 1 108 ? -16.017 -8.221 10.642 1.00 87.69 108 ASN A C 1
ATOM 844 O O . ASN A 1 108 ? -16.532 -8.866 9.729 1.00 87.69 108 ASN A O 1
ATOM 848 N N . ASP A 1 109 ? -16.680 -7.266 11.291 1.00 93.50 109 ASP A N 1
ATOM 849 C CA . ASP A 1 109 ? -18.096 -6.922 11.097 1.00 93.50 109 ASP A CA 1
ATOM 850 C C . ASP A 1 109 ? -18.269 -5.575 10.367 1.00 93.50 109 ASP A C 1
ATOM 852 O O . ASP A 1 109 ? -19.079 -4.713 10.719 1.00 93.50 109 ASP A O 1
ATOM 856 N N . LEU A 1 110 ? -17.436 -5.332 9.350 1.00 92.12 110 LEU A N 1
ATOM 857 C CA . LEU A 1 110 ? -17.558 -4.126 8.534 1.00 92.12 110 LEU A CA 1
ATOM 858 C C . LEU A 1 110 ? -18.654 -4.267 7.469 1.00 92.12 110 LEU A C 1
ATOM 860 O O . LEU A 1 110 ? -18.759 -5.324 6.842 1.00 92.12 110 LEU A O 1
ATOM 864 N N . PRO A 1 111 ? -19.366 -3.166 7.147 1.00 90.00 111 PRO A N 1
ATOM 865 C CA . PRO A 1 111 ? -20.197 -3.078 5.950 1.00 90.00 111 PRO A CA 1
ATOM 866 C C . PRO A 1 111 ? -19.402 -3.474 4.709 1.00 90.00 111 PRO A C 1
ATOM 868 O O . PRO A 1 111 ? -18.173 -3.336 4.684 1.00 90.00 111 PRO A O 1
ATOM 871 N N . ASN A 1 112 ? -20.076 -3.938 3.661 1.00 92.25 112 ASN A N 1
ATOM 872 C CA . ASN A 1 112 ? -19.375 -4.407 2.468 1.00 92.25 112 ASN A CA 1
ATOM 873 C C . ASN A 1 112 ? -18.627 -3.259 1.757 1.00 92.25 112 ASN A C 1
ATOM 875 O O . ASN A 1 112 ? -18.896 -2.077 1.980 1.00 92.25 112 ASN A O 1
ATOM 879 N N . ALA A 1 113 ? -17.677 -3.600 0.881 1.00 88.31 113 ALA A N 1
ATOM 880 C CA . ALA A 1 113 ? -16.826 -2.607 0.220 1.00 88.31 113 ALA A CA 1
ATOM 881 C C . ALA A 1 113 ? -17.626 -1.521 -0.524 1.00 88.31 113 ALA A C 1
ATOM 883 O O . ALA A 1 113 ? -17.283 -0.348 -0.430 1.00 88.31 113 ALA A O 1
ATOM 884 N N . GLY A 1 114 ? -18.729 -1.884 -1.189 1.00 88.94 114 GLY A N 1
ATOM 885 C CA . GLY A 1 114 ? -19.559 -0.933 -1.933 1.00 88.94 114 GLY A CA 1
ATOM 886 C C . GLY A 1 114 ? -20.325 0.054 -1.047 1.00 88.94 114 GLY A C 1
ATOM 887 O O . GLY A 1 114 ? -20.548 1.194 -1.448 1.00 88.94 114 GLY A O 1
ATOM 888 N N . GLU A 1 115 ? -20.726 -0.352 0.157 1.00 91.81 115 GLU A N 1
ATOM 889 C CA . GLU A 1 115 ? -21.353 0.542 1.140 1.00 91.81 115 GLU A CA 1
ATOM 890 C C . GLU A 1 115 ? -20.346 1.544 1.703 1.00 91.81 115 GLU A C 1
ATOM 892 O O . GLU A 1 115 ? -20.645 2.735 1.795 1.00 91.81 115 GLU A O 1
ATOM 897 N N . ARG A 1 116 ? -19.135 1.072 2.023 1.00 91.94 116 ARG A N 1
ATOM 898 C CA . ARG A 1 116 ? -18.047 1.925 2.521 1.00 91.94 116 ARG A CA 1
ATOM 899 C C . ARG A 1 116 ? -17.618 2.950 1.474 1.00 91.94 116 ARG A C 1
ATOM 901 O O . ARG A 1 116 ? -17.512 4.125 1.808 1.00 91.94 116 ARG A O 1
ATOM 908 N N . ALA A 1 117 ? -17.471 2.519 0.223 1.00 88.12 117 ALA A N 1
ATOM 909 C CA . ALA A 1 117 ? -17.130 3.367 -0.917 1.00 88.12 117 ALA A CA 1
ATOM 910 C C . ALA A 1 117 ? -18.120 4.538 -1.094 1.00 88.12 117 ALA A C 1
ATOM 912 O O . ALA A 1 117 ? -17.771 5.722 -1.076 1.00 88.12 117 ALA A O 1
ATOM 913 N N . LYS A 1 118 ? -19.422 4.217 -1.110 1.00 91.50 118 LYS A N 1
ATOM 914 C CA . LYS A 1 118 ? -20.495 5.227 -1.160 1.00 91.50 118 LYS A CA 1
ATOM 915 C C . LYS A 1 118 ? -20.428 6.220 -0.001 1.00 91.50 118 LYS A C 1
ATOM 917 O O . LYS A 1 118 ? -20.708 7.397 -0.205 1.00 91.50 118 LYS A O 1
ATOM 922 N N . ALA A 1 119 ? -20.068 5.763 1.197 1.00 90.50 119 ALA A N 1
ATOM 923 C CA . ALA A 1 119 ? -19.982 6.618 2.377 1.00 90.50 119 ALA A CA 1
ATOM 924 C C . ALA A 1 119 ? -18.815 7.625 2.322 1.00 90.50 119 ALA A C 1
ATOM 926 O O . ALA A 1 119 ? -18.871 8.640 3.013 1.00 90.50 119 ALA A O 1
ATOM 927 N N . VAL A 1 120 ? -17.785 7.376 1.503 1.00 89.56 120 VAL A N 1
ATOM 928 C CA . VAL A 1 120 ? -16.607 8.256 1.354 1.00 89.56 120 VAL A CA 1
ATOM 929 C C . VAL A 1 120 ? -16.536 8.983 0.009 1.00 89.56 120 VAL A C 1
ATOM 931 O O . VAL A 1 120 ? -15.555 9.676 -0.251 1.00 89.56 120 VAL A O 1
ATOM 934 N N . ASN A 1 121 ? -17.585 8.894 -0.817 1.00 85.88 121 ASN A N 1
ATOM 935 C CA . ASN A 1 121 ? -17.633 9.432 -2.185 1.00 85.88 121 ASN A CA 1
ATOM 936 C C . ASN A 1 121 ? -16.527 8.888 -3.113 1.00 85.88 121 ASN A C 1
ATOM 938 O O . ASN A 1 121 ? -16.040 9.618 -3.981 1.00 85.88 121 ASN A O 1
ATOM 942 N N . GLY A 1 122 ? -16.145 7.621 -2.937 1.00 60.19 122 GLY A N 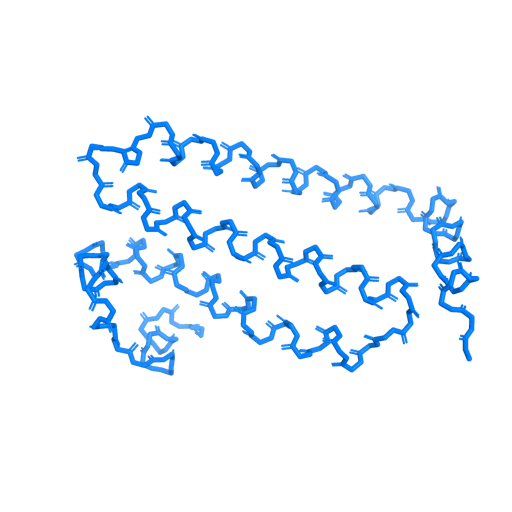1
ATOM 943 C CA . GLY A 1 122 ? -15.199 6.903 -3.795 1.00 60.19 122 GLY A CA 1
ATOM 944 C C . GLY A 1 122 ? -15.539 5.434 -3.798 1.00 60.19 122 GLY A C 1
ATOM 945 O O . GLY A 1 122 ? -15.366 4.855 -2.711 1.00 60.19 122 GLY A O 1
#

Organism: NCBI:txid410659

Foldseek 3Di:
DPLVVLLVVLCVCCVPPPVVVVVVVVVVLVVLVVLLVVLVVCVVPDLLSVQLSVLSVLLSVLVVVLVSCVSSVNNVVSVVSVVVSVLSVLVNLLCVVVVVCSVCVVVVNDDDSVVSCVVNVD

Radius of gyration: 16.99 Å; chains: 1; bounding box: 39×26×45 Å

Sequence (122 aa):
MDLWKARTDAISYLSVERAVQVKVLEDIFQAIDICIDAYESKSGEEAYSRICGLTLLKGKHLGVGAFSLILDGLAQEAGALLRPFIEYTELLTYFRTFPEMVDKAADNDLPNAGERAKAVNG

pLDDT: mean 93.99, std 5.22, range [60.19, 98.38]